Protein AF-R7Q0N9-F1 (afdb_monomer_lite)

Structure (mmCIF, N/CA/C/O backbone):
data_AF-R7Q0N9-F1
#
_entry.id   AF-R7Q0N9-F1
#
loop_
_atom_site.group_PDB
_atom_site.id
_atom_site.type_symbol
_atom_site.label_atom_id
_atom_site.label_alt_id
_atom_site.label_comp_id
_atom_site.label_asym_id
_atom_site.label_entity_id
_atom_site.label_seq_id
_atom_site.pdbx_PDB_ins_code
_atom_site.Cartn_x
_atom_site.Cartn_y
_atom_site.Cartn_z
_atom_site.occupancy
_atom_site.B_iso_or_equiv
_atom_site.auth_seq_id
_atom_site.auth_comp_id
_atom_site.auth_asym_id
_atom_site.auth_atom_id
_atom_site.pdbx_PDB_model_num
ATOM 1 N N . MET A 1 1 ? 8.489 -12.409 5.528 1.00 50.69 1 MET A N 1
ATOM 2 C CA . MET A 1 1 ? 8.013 -11.035 5.274 1.00 50.69 1 MET A CA 1
ATOM 3 C C . MET A 1 1 ? 7.414 -11.048 3.880 1.00 50.69 1 MET A C 1
ATOM 5 O O . MET A 1 1 ? 8.158 -11.329 2.951 1.00 50.69 1 MET A O 1
ATOM 9 N N . TYR A 1 2 ? 6.093 -10.898 3.749 1.00 60.66 2 TYR A N 1
ATOM 10 C CA . TYR A 1 2 ? 5.409 -11.003 2.454 1.00 60.66 2 TYR A CA 1
ATOM 11 C C . TYR A 1 2 ? 5.869 -9.900 1.492 1.00 60.66 2 TYR A C 1
ATOM 13 O O . TYR A 1 2 ? 6.099 -8.758 1.901 1.00 60.66 2 TYR A O 1
ATOM 21 N N . SER A 1 3 ? 6.001 -10.232 0.210 1.00 77.44 3 SER A N 1
ATOM 22 C CA . SER A 1 3 ? 6.189 -9.236 -0.841 1.00 77.44 3 SER A CA 1
ATOM 23 C C . SER A 1 3 ? 4.900 -8.432 -1.029 1.00 77.44 3 SER A C 1
ATOM 25 O O . SER A 1 3 ? 3.798 -8.954 -0.883 1.00 77.44 3 SER A O 1
ATOM 27 N N . HIS A 1 4 ? 5.015 -7.156 -1.405 1.00 79.44 4 HIS A N 1
ATOM 28 C CA . HIS A 1 4 ? 3.849 -6.279 -1.597 1.00 79.44 4 HIS A CA 1
ATOM 29 C C . HIS A 1 4 ? 2.890 -6.829 -2.674 1.00 79.44 4 HIS A C 1
ATOM 31 O O . HIS A 1 4 ? 1.681 -6.648 -2.582 1.00 79.44 4 HIS A O 1
ATOM 37 N N . TYR A 1 5 ? 3.423 -7.562 -3.657 1.00 84.19 5 TYR A N 1
ATOM 38 C CA . TYR A 1 5 ? 2.634 -8.240 -4.688 1.00 84.19 5 TYR A CA 1
ATOM 39 C C . TYR A 1 5 ? 1.892 -9.480 -4.173 1.00 84.19 5 TYR A C 1
ATOM 41 O O . TYR A 1 5 ? 0.833 -9.809 -4.692 1.00 84.19 5 TYR A O 1
ATOM 49 N N . GLU A 1 6 ? 2.418 -10.169 -3.157 1.00 87.06 6 GLU A N 1
ATOM 50 C CA . GLU A 1 6 ? 1.726 -11.307 -2.537 1.00 87.06 6 GLU A CA 1
ATOM 51 C C . GLU A 1 6 ? 0.523 -10.817 -1.735 1.00 87.06 6 GLU A C 1
ATOM 53 O O . GLU A 1 6 ? -0.556 -11.385 -1.850 1.00 87.06 6 GLU A O 1
ATOM 58 N N . ILE A 1 7 ? 0.687 -9.705 -1.008 1.00 87.12 7 ILE A N 1
ATOM 59 C CA . ILE A 1 7 ? -0.400 -9.055 -0.265 1.00 87.12 7 ILE A CA 1
ATOM 60 C C . ILE A 1 7 ? -1.502 -8.586 -1.222 1.00 87.12 7 ILE A C 1
ATOM 62 O O . ILE A 1 7 ? -2.676 -8.789 -0.944 1.00 87.12 7 ILE A O 1
ATOM 66 N N . ALA A 1 8 ? -1.138 -8.020 -2.377 1.00 88.75 8 ALA A N 1
ATOM 67 C CA . ALA A 1 8 ? -2.099 -7.566 -3.384 1.00 88.75 8 ALA A CA 1
ATOM 68 C C . ALA A 1 8 ? -2.900 -8.702 -4.052 1.00 88.75 8 ALA A C 1
ATOM 70 O O . ALA A 1 8 ? -3.960 -8.439 -4.613 1.00 88.75 8 ALA A O 1
ATOM 71 N N . ASN A 1 9 ? -2.399 -9.942 -4.005 1.00 90.69 9 ASN A N 1
ATOM 72 C CA . ASN A 1 9 ? -3.063 -11.127 -4.557 1.00 90.69 9 ASN A CA 1
ATOM 73 C C . ASN A 1 9 ? -3.920 -11.884 -3.526 1.00 90.69 9 ASN A C 1
ATOM 75 O O . ASN A 1 9 ? -4.502 -12.917 -3.863 1.00 90.69 9 ASN A O 1
ATOM 79 N N . LEU A 1 10 ? -3.986 -11.414 -2.277 1.00 91.00 10 LEU A N 1
ATOM 80 C CA . LEU A 1 10 ? -4.833 -12.026 -1.257 1.00 91.00 10 LEU A CA 1
ATOM 81 C C . LEU A 1 10 ? -6.325 -11.880 -1.604 1.00 91.00 10 LEU A C 1
ATOM 83 O O . LEU A 1 10 ? -6.721 -10.923 -2.277 1.00 91.00 10 LEU A O 1
ATOM 87 N N . PRO A 1 11 ? -7.184 -12.788 -1.110 1.00 92.06 11 PRO A N 1
ATOM 88 C CA . PRO A 1 11 ? -8.626 -12.589 -1.139 1.00 92.06 11 PRO A CA 1
ATOM 89 C C . PRO A 1 11 ? -9.010 -11.256 -0.486 1.00 92.06 11 PRO A C 1
ATOM 91 O O . PRO A 1 11 ? -8.418 -10.845 0.511 1.00 92.06 11 PRO A O 1
ATOM 94 N N . ASN A 1 12 ? -10.055 -10.602 -1.003 1.00 89.19 12 ASN A N 1
ATOM 95 C CA . ASN A 1 12 ? -10.519 -9.314 -0.471 1.00 89.19 12 ASN A CA 1
ATOM 96 C C . ASN A 1 12 ? -10.861 -9.360 1.031 1.00 89.19 12 ASN A C 1
ATOM 98 O O . ASN A 1 12 ? -10.745 -8.337 1.700 1.00 89.19 12 ASN A O 1
ATOM 102 N N . SER A 1 13 ? -11.290 -10.515 1.558 1.00 90.69 13 SER A N 1
ATOM 103 C CA . SER A 1 13 ? -11.515 -10.725 2.995 1.00 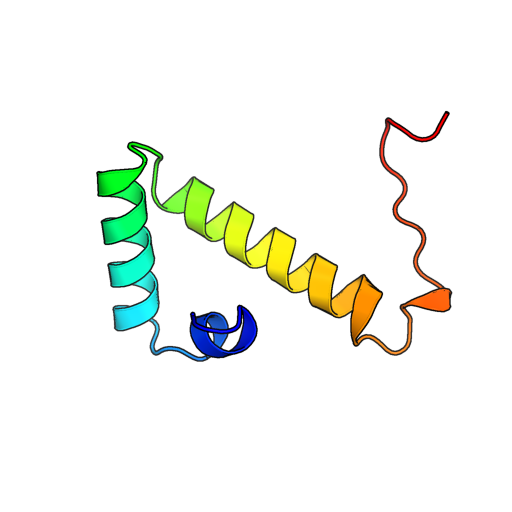90.69 13 SER A CA 1
ATOM 104 C C . SER A 1 13 ? -10.219 -10.585 3.788 1.00 90.69 13 SER A C 1
ATOM 106 O O . SER A 1 13 ? -10.126 -9.750 4.680 1.00 90.69 13 SER A O 1
ATOM 108 N N . ASP A 1 14 ? -9.200 -11.339 3.393 1.00 92.31 14 ASP A N 1
ATOM 109 C CA . ASP A 1 14 ? -7.937 -11.470 4.118 1.00 92.31 14 ASP A CA 1
ATOM 110 C C . ASP A 1 14 ? -7.133 -10.169 4.038 1.00 92.31 14 ASP A C 1
ATOM 112 O O . ASP A 1 14 ? -6.510 -9.732 5.004 1.00 92.31 14 ASP A O 1
ATOM 116 N N . LEU A 1 15 ? -7.199 -9.508 2.881 1.00 91.44 15 LEU A N 1
ATOM 117 C CA . LEU A 1 15 ? -6.582 -8.210 2.641 1.00 91.44 15 LEU A CA 1
ATOM 118 C C . LEU A 1 15 ? -7.230 -7.124 3.520 1.00 91.44 15 LEU A C 1
ATOM 120 O O . LEU A 1 15 ? -6.537 -6.288 4.103 1.00 91.44 15 LEU A O 1
ATOM 124 N N . ARG A 1 16 ? -8.558 -7.166 3.681 1.00 91.69 16 ARG A N 1
ATOM 125 C CA . ARG A 1 16 ? -9.296 -6.240 4.550 1.00 91.69 16 ARG A CA 1
ATOM 126 C C . ARG A 1 16 ? -9.012 -6.495 6.028 1.00 91.69 16 ARG A C 1
ATOM 128 O O . ARG A 1 16 ? -8.816 -5.531 6.766 1.00 91.69 16 ARG A O 1
ATOM 135 N N . ASP A 1 17 ? -8.942 -7.755 6.443 1.00 94.12 17 ASP A N 1
ATOM 136 C CA . ASP A 1 17 ? -8.590 -8.129 7.816 1.00 94.12 17 ASP A CA 1
ATOM 137 C C . ASP A 1 17 ? -7.168 -7.682 8.165 1.00 94.12 17 ASP A C 1
ATOM 139 O O . ASP A 1 17 ? -6.941 -7.115 9.234 1.00 94.12 17 ASP A O 1
ATOM 143 N N . LEU A 1 18 ? -6.228 -7.818 7.225 1.00 93.12 18 LEU A N 1
ATOM 144 C CA . LEU A 1 18 ? -4.872 -7.297 7.373 1.00 93.12 18 LEU A CA 1
ATOM 145 C C . LEU A 1 18 ? -4.868 -5.772 7.572 1.00 93.12 18 LEU A C 1
ATOM 147 O O . LEU A 1 18 ? -4.207 -5.273 8.482 1.00 93.12 18 LEU A O 1
ATOM 151 N N . PHE A 1 19 ? -5.623 -5.015 6.769 1.00 93.31 19 PHE A N 1
ATOM 152 C CA . PHE A 1 19 ? -5.718 -3.562 6.946 1.00 93.31 19 PHE A CA 1
ATOM 153 C C . PHE A 1 19 ? -6.378 -3.161 8.263 1.00 93.31 19 PHE A C 1
ATOM 155 O O . PHE A 1 19 ? -5.960 -2.174 8.866 1.00 93.31 19 PHE A O 1
ATOM 162 N N . LEU A 1 20 ? -7.373 -3.912 8.736 1.00 93.44 20 LEU A N 1
ATOM 163 C CA . LEU A 1 20 ? -7.995 -3.681 10.041 1.00 93.44 20 LEU A CA 1
ATOM 164 C C . LEU A 1 20 ? -7.025 -3.974 11.190 1.00 93.44 20 LEU A C 1
ATOM 166 O O . LEU A 1 20 ? -6.951 -3.193 12.138 1.00 93.44 20 LEU A O 1
ATOM 170 N N . GLN A 1 21 ? -6.240 -5.046 11.089 1.00 94.19 21 GLN A N 1
ATOM 171 C CA . GLN A 1 21 ? -5.215 -5.380 12.074 1.00 94.19 21 GLN A CA 1
ATOM 172 C C . GLN A 1 21 ? -4.150 -4.277 12.154 1.00 94.19 21 GLN A C 1
ATOM 174 O O . GLN A 1 21 ? -3.872 -3.766 13.238 1.00 94.19 21 GLN A O 1
ATOM 179 N N . VAL A 1 2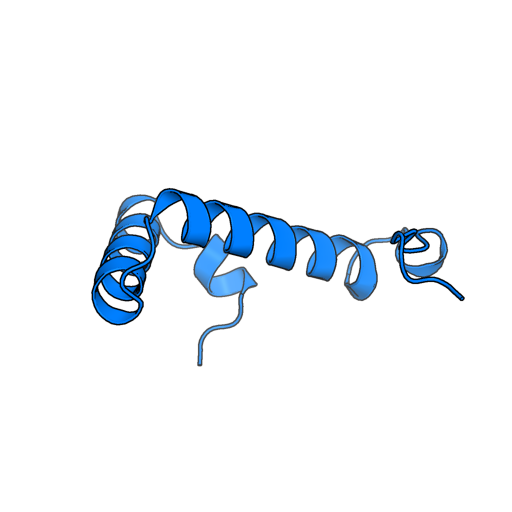2 ? -3.616 -3.849 11.005 1.00 91.94 22 VAL A N 1
ATOM 180 C CA . VAL A 1 22 ? -2.624 -2.762 10.936 1.00 91.94 22 VAL A CA 1
ATOM 181 C C . VAL A 1 22 ? -3.227 -1.438 11.407 1.00 91.94 22 VAL A C 1
ATOM 183 O O . VAL A 1 22 ? -2.568 -0.671 12.103 1.00 91.94 22 VAL A O 1
ATOM 186 N N . SER A 1 23 ? -4.492 -1.171 11.081 1.00 93.62 23 SER A N 1
ATOM 187 C CA . SER A 1 23 ? -5.226 0.001 11.565 1.00 93.62 23 SER A CA 1
ATOM 188 C C . SER A 1 23 ? -5.303 0.038 13.085 1.00 93.62 23 SER A C 1
ATOM 190 O O . SER A 1 23 ? -5.044 1.086 13.678 1.00 93.62 23 SER A O 1
ATOM 192 N N . SER A 1 24 ? -5.597 -1.103 13.711 1.00 93.56 24 SER A N 1
ATOM 193 C CA . SER A 1 24 ? -5.650 -1.226 15.166 1.00 93.56 24 SER A CA 1
ATOM 194 C C . SER A 1 24 ? -4.280 -1.051 15.819 1.00 93.56 24 SER A C 1
ATOM 196 O O . SER A 1 24 ? -4.198 -0.470 16.897 1.00 93.56 24 SER A O 1
ATOM 198 N N . GLU A 1 25 ? -3.216 -1.560 15.200 1.00 95.12 25 GLU A N 1
ATOM 199 C CA . GLU A 1 25 ? -1.856 -1.489 15.747 1.00 95.12 25 GLU A CA 1
ATOM 200 C C . GLU A 1 25 ? -1.249 -0.086 15.599 1.00 95.12 25 GLU A C 1
ATOM 202 O O . GLU A 1 25 ? -0.627 0.435 16.522 1.00 95.12 25 GLU A O 1
ATOM 207 N N . MET A 1 26 ? -1.484 0.558 14.454 1.00 91.50 26 MET A N 1
ATOM 208 C CA . MET A 1 26 ? -0.9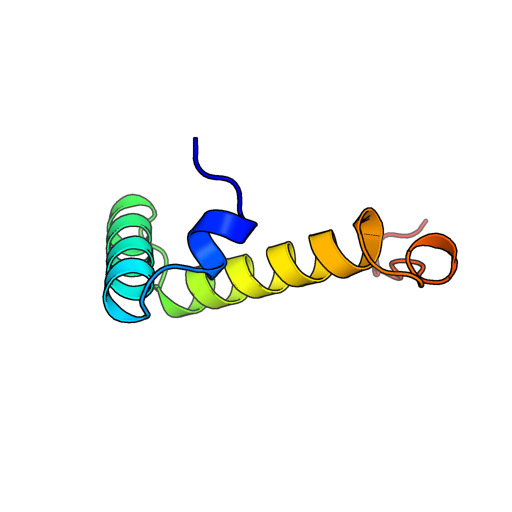24 1.871 14.117 1.00 91.50 26 MET A CA 1
ATOM 209 C C . MET A 1 26 ? -1.827 3.036 14.543 1.00 91.50 26 MET A C 1
ATOM 211 O O . MET A 1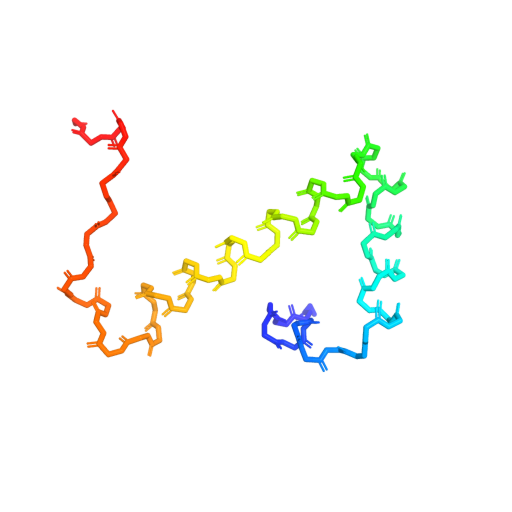 26 ? -1.411 4.190 14.468 1.00 91.50 26 MET A O 1
ATOM 215 N N . ASN A 1 27 ? -3.063 2.751 14.970 1.00 93.31 27 ASN A N 1
ATOM 216 C CA . ASN A 1 27 ? -4.110 3.731 15.272 1.00 93.31 27 ASN A CA 1
ATOM 217 C C . ASN A 1 27 ? -4.374 4.714 14.108 1.00 93.31 27 ASN A C 1
ATOM 219 O O . ASN A 1 27 ? -4.571 5.915 14.300 1.00 93.31 27 ASN A O 1
ATOM 223 N N . ILE A 1 28 ? -4.345 4.198 12.876 1.00 93.62 28 ILE A N 1
ATOM 224 C CA . ILE A 1 28 ? -4.586 4.947 11.633 1.00 93.62 28 ILE A CA 1
ATOM 225 C C . ILE A 1 28 ? -5.860 4.399 10.989 1.00 93.62 28 ILE A C 1
ATOM 227 O O . ILE A 1 28 ? -6.039 3.183 10.989 1.00 93.62 28 ILE A O 1
ATOM 231 N N . PRO A 1 29 ? -6.737 5.229 10.392 1.00 93.00 29 PRO A N 1
ATOM 232 C CA . PRO A 1 29 ? -7.919 4.728 9.700 1.00 93.00 29 PRO A CA 1
ATOM 233 C C . PRO A 1 29 ? -7.557 3.718 8.596 1.00 93.00 29 PRO A C 1
ATOM 235 O O . PRO A 1 29 ? -6.646 3.982 7.804 1.00 93.00 29 PRO A O 1
ATOM 238 N N . PRO A 1 30 ? -8.293 2.600 8.468 1.00 89.88 30 PRO A N 1
ATOM 239 C CA . PRO A 1 30 ? -7.963 1.543 7.510 1.00 89.88 30 PRO A CA 1
ATOM 240 C C . PRO A 1 30 ? -8.002 2.039 6.058 1.00 89.88 30 PRO A C 1
ATOM 242 O O . PRO A 1 30 ? -7.214 1.592 5.232 1.00 89.88 30 PRO A O 1
ATOM 245 N N . SER A 1 31 ? -8.837 3.039 5.759 1.00 91.31 31 SER A N 1
ATOM 246 C CA . SER A 1 31 ? -8.899 3.687 4.444 1.00 91.31 31 SER A CA 1
ATOM 247 C C . SER A 1 31 ? -7.615 4.434 4.065 1.00 91.31 31 SER A C 1
ATOM 249 O O . SER A 1 31 ? -7.272 4.504 2.885 1.00 91.31 31 SER A O 1
ATOM 251 N N . LEU A 1 32 ? -6.886 4.994 5.039 1.00 92.12 32 LEU A N 1
ATOM 252 C CA . LEU A 1 32 ? -5.594 5.633 4.779 1.00 92.12 32 LEU A CA 1
ATOM 253 C C . LEU A 1 32 ? -4.518 4.589 4.488 1.00 92.12 32 LEU A C 1
ATOM 255 O O . LEU A 1 32 ? -3.723 4.799 3.574 1.00 92.12 32 LEU A O 1
ATOM 259 N N . ILE A 1 33 ? -4.521 3.485 5.237 1.00 92.31 33 ILE A N 1
ATOM 260 C CA . ILE A 1 33 ? -3.582 2.371 5.058 1.00 92.31 33 ILE A CA 1
ATOM 261 C C . ILE A 1 33 ? -3.787 1.728 3.687 1.00 92.31 33 ILE A C 1
ATOM 263 O O . ILE A 1 33 ? -2.827 1.567 2.941 1.00 92.31 33 ILE A O 1
ATOM 267 N N . GLU A 1 34 ? -5.036 1.442 3.317 1.00 92.12 34 GLU A N 1
ATOM 268 C CA . GLU A 1 34 ? -5.382 0.895 2.005 1.00 92.12 34 GLU A CA 1
ATOM 269 C C . GLU A 1 34 ? -4.919 1.819 0.872 1.00 92.12 34 GLU A C 1
ATOM 271 O O . GLU A 1 34 ? -4.255 1.383 -0.070 1.00 92.12 34 GLU A O 1
ATOM 276 N N . LYS A 1 35 ? -5.212 3.120 0.983 1.00 92.81 35 LYS A N 1
ATOM 277 C CA . LYS A 1 35 ? -4.761 4.115 0.005 1.00 92.81 35 LYS A CA 1
ATOM 278 C C . LYS A 1 35 ? -3.238 4.108 -0.134 1.00 92.81 35 LYS A C 1
ATOM 280 O O . LYS A 1 35 ? -2.728 4.131 -1.251 1.00 92.81 35 LYS A O 1
ATOM 285 N N . ASP A 1 36 ? -2.514 4.140 0.981 1.00 92.12 36 ASP A N 1
ATOM 286 C CA . ASP A 1 36 ? -1.050 4.193 0.982 1.00 92.12 36 ASP A CA 1
ATOM 287 C C . ASP A 1 36 ? -0.424 2.914 0.404 1.00 92.12 36 ASP A C 1
ATOM 289 O O . ASP A 1 36 ? 0.493 2.972 -0.421 1.00 92.12 36 ASP A O 1
ATOM 293 N N . PHE A 1 37 ? -1.003 1.760 0.737 1.00 93.12 37 PHE A N 1
ATOM 294 C CA . PHE A 1 37 ? -0.618 0.467 0.186 1.00 93.12 37 PHE A CA 1
ATOM 295 C C . PHE A 1 37 ? -0.748 0.436 -1.342 1.00 93.12 37 PHE A C 1
ATOM 297 O O . PHE A 1 37 ? 0.219 0.134 -2.040 1.00 93.12 37 PHE A O 1
ATOM 304 N N . TRP A 1 38 ? -1.907 0.808 -1.891 1.00 93.31 38 TRP A N 1
ATOM 305 C CA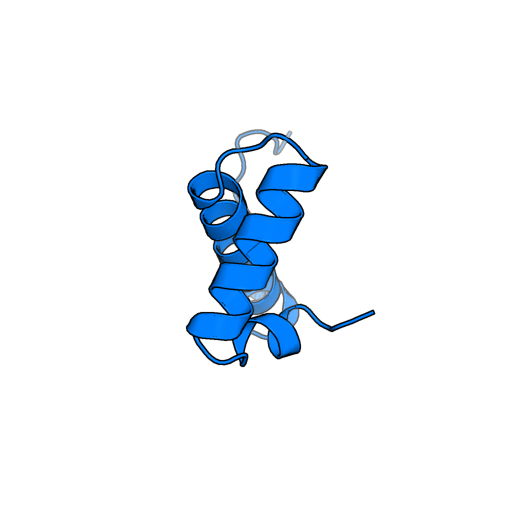 . TRP A 1 38 ? -2.108 0.772 -3.342 1.00 93.31 38 TRP A CA 1
ATOM 306 C C . TRP A 1 38 ? -1.248 1.797 -4.084 1.00 93.31 38 TRP A C 1
ATOM 308 O O . TRP A 1 38 ? -0.714 1.489 -5.150 1.00 93.31 38 TRP A O 1
ATOM 318 N N . VAL A 1 39 ? -1.068 2.999 -3.526 1.00 92.81 39 VAL A N 1
ATOM 319 C CA . VAL A 1 39 ? -0.202 4.026 -4.126 1.00 92.81 39 VAL A CA 1
ATOM 320 C C . VAL A 1 39 ? 1.247 3.549 -4.168 1.00 92.81 39 VAL A C 1
ATOM 322 O O . VAL A 1 39 ? 1.877 3.606 -5.224 1.00 92.81 39 VAL A O 1
ATOM 325 N N . SER A 1 40 ? 1.775 3.044 -3.052 1.00 90.62 40 SER A N 1
ATOM 326 C CA . SER A 1 40 ? 3.153 2.550 -2.989 1.00 90.62 40 SER A CA 1
ATOM 327 C C . SER A 1 40 ? 3.375 1.340 -3.903 1.00 90.62 40 SER A C 1
ATOM 329 O O . SER A 1 40 ? 4.385 1.290 -4.609 1.00 90.62 40 SER A O 1
ATOM 331 N N . LEU A 1 41 ? 2.410 0.416 -3.984 1.00 91.25 41 LEU A N 1
ATOM 332 C CA . LEU A 1 41 ? 2.448 -0.723 -4.904 1.00 91.25 41 LEU A CA 1
ATOM 333 C C . LEU A 1 41 ? 2.465 -0.275 -6.373 1.00 91.25 41 LEU A C 1
ATOM 335 O O . LEU A 1 41 ? 3.291 -0.745 -7.156 1.00 91.25 41 LEU A O 1
ATOM 339 N N . MET A 1 42 ? 1.591 0.662 -6.746 1.00 90.44 42 MET A N 1
ATOM 340 C CA . MET A 1 42 ? 1.527 1.200 -8.107 1.00 90.44 42 MET A CA 1
ATOM 341 C C . MET A 1 42 ? 2.812 1.926 -8.493 1.00 90.44 42 MET A C 1
ATOM 343 O O . MET A 1 42 ? 3.324 1.724 -9.593 1.00 90.44 42 MET A O 1
ATOM 347 N N . LEU A 1 43 ? 3.370 2.739 -7.594 1.00 89.38 43 LEU A N 1
ATOM 348 C CA . LEU A 1 43 ? 4.650 3.404 -7.828 1.00 89.38 43 LEU A CA 1
ATOM 349 C C . LEU A 1 43 ? 5.774 2.380 -7.993 1.00 89.38 43 LEU A C 1
ATOM 351 O O . LEU A 1 43 ? 6.563 2.482 -8.932 1.00 89.38 43 LEU A O 1
ATOM 355 N N . LYS A 1 44 ? 5.816 1.352 -7.142 1.00 88.44 44 LYS A N 1
ATOM 356 C CA . LYS A 1 44 ? 6.799 0.275 -7.267 1.00 88.44 44 LYS A CA 1
ATOM 357 C C . LYS A 1 44 ? 6.722 -0.383 -8.642 1.00 88.44 44 LYS A C 1
ATOM 359 O O . LYS A 1 44 ? 7.754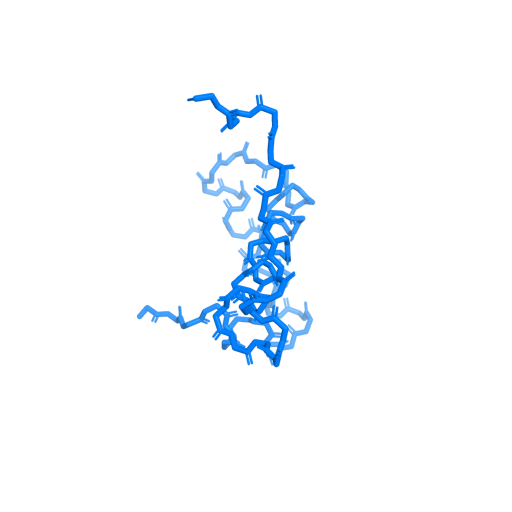 -0.495 -9.303 1.00 88.44 44 LYS A O 1
ATOM 364 N N . TYR A 1 45 ? 5.522 -0.733 -9.099 1.00 89.00 45 TYR A N 1
ATOM 365 C CA . TYR A 1 45 ? 5.314 -1.292 -10.432 1.00 89.00 45 TYR A CA 1
ATOM 366 C C . TYR A 1 45 ? 5.767 -0.326 -11.537 1.00 89.00 45 TYR A C 1
ATOM 368 O O . TYR A 1 45 ? 6.562 -0.696 -12.400 1.00 89.00 45 TYR A O 1
ATOM 376 N N . LEU A 1 46 ? 5.325 0.934 -11.491 1.00 87.62 46 LEU A N 1
ATOM 377 C CA . LEU A 1 46 ? 5.618 1.944 -12.512 1.00 87.62 46 LEU A CA 1
ATOM 378 C C . LEU A 1 46 ? 7.114 2.248 -12.664 1.00 87.62 46 LEU A C 1
ATOM 380 O O . LEU A 1 46 ? 7.571 2.475 -13.783 1.00 87.62 46 LEU A O 1
ATOM 384 N N . TYR A 1 47 ? 7.873 2.240 -11.568 1.00 84.12 47 TYR A N 1
ATOM 385 C CA . TYR A 1 47 ? 9.294 2.596 -11.579 1.00 84.12 47 TYR A CA 1
ATOM 386 C C . TYR A 1 47 ? 10.248 1.392 -11.583 1.00 84.12 47 TYR A C 1
ATOM 388 O O . TYR A 1 47 ? 11.415 1.561 -11.930 1.00 84.12 47 TYR A O 1
ATOM 396 N N . SER A 1 48 ? 9.781 0.182 -11.255 1.00 83.81 48 SER A N 1
ATOM 397 C CA . SER A 1 48 ? 10.636 -1.022 -11.203 1.00 83.81 48 SER A CA 1
ATOM 398 C C . SER A 1 48 ? 10.368 -1.983 -12.362 1.00 83.81 48 SER A C 1
ATOM 400 O O . SER A 1 48 ? 11.295 -2.371 -13.084 1.00 83.81 48 SER A O 1
ATOM 402 N N . ASP A 1 49 ? 9.093 -2.319 -12.574 1.00 82.19 49 ASP A N 1
ATOM 403 C CA . ASP A 1 49 ? 8.680 -3.477 -13.381 1.00 82.19 49 ASP A CA 1
ATOM 404 C C . ASP A 1 49 ? 7.996 -3.076 -14.700 1.00 82.19 49 ASP A C 1
ATOM 406 O O . ASP A 1 49 ? 7.902 -3.869 -15.635 1.00 82.19 49 ASP A O 1
ATOM 410 N N . SER A 1 50 ? 7.560 -1.822 -14.813 1.00 83.88 50 SER A N 1
ATOM 411 C CA . SER A 1 50 ? 6.876 -1.290 -15.990 1.00 83.88 50 SER A CA 1
ATOM 412 C C . SER A 1 50 ? 7.805 -1.115 -17.207 1.00 83.88 50 SER A C 1
ATOM 414 O O . SER A 1 50 ? 8.941 -0.643 -17.067 1.00 83.88 50 SER A O 1
ATOM 416 N N . PRO A 1 51 ? 7.309 -1.345 -18.442 1.00 83.25 51 PRO A N 1
ATOM 417 C CA . PRO A 1 51 ? 8.025 -1.036 -19.690 1.00 83.25 51 PRO A CA 1
ATOM 418 C C . PRO A 1 51 ? 8.364 0.454 -19.873 1.00 83.25 51 PRO A C 1
ATOM 420 O O . PRO A 1 51 ? 9.137 0.833 -20.761 1.00 83.25 51 PRO A O 1
ATOM 423 N N . TRP A 1 52 ? 7.745 1.324 -19.074 1.00 79.38 52 TRP A N 1
ATOM 424 C CA . TRP A 1 52 ? 7.964 2.768 -19.093 1.00 79.38 52 TRP A CA 1
ATOM 425 C C . TRP A 1 52 ? 8.836 3.259 -17.944 1.00 79.38 52 TRP A C 1
ATOM 427 O O . TRP A 1 52 ? 9.027 4.463 -17.836 1.00 79.38 52 TRP A O 1
ATOM 437 N N . LYS A 1 53 ? 9.428 2.373 -17.136 1.00 79.25 53 LYS A N 1
ATOM 438 C CA . LYS A 1 53 ? 10.249 2.761 -15.979 1.00 79.25 53 LYS A CA 1
ATOM 439 C C . LYS A 1 53 ? 11.349 3.783 -16.286 1.00 79.25 53 LYS A C 1
ATOM 441 O O . LYS A 1 53 ? 11.597 4.678 -15.494 1.00 79.25 53 LYS A O 1
ATOM 446 N N . HIS A 1 54 ? 11.957 3.708 -17.473 1.00 76.56 54 HIS A N 1
ATOM 447 C CA . HIS A 1 54 ? 12.991 4.653 -17.926 1.00 76.56 54 HIS A CA 1
ATOM 448 C C . HIS A 1 54 ? 12.435 5.921 -18.596 1.00 76.56 54 HIS A C 1
ATOM 450 O O . HIS A 1 54 ? 13.187 6.830 -18.927 1.00 76.56 54 HIS A O 1
ATOM 456 N N . ARG A 1 55 ? 11.124 5.965 -18.842 1.00 81.12 55 ARG A N 1
ATOM 457 C CA . ARG A 1 55 ? 10.398 7.081 -19.468 1.00 81.12 55 ARG A CA 1
ATOM 458 C C . ARG A 1 55 ? 9.537 7.856 -18.470 1.00 81.12 55 ARG A C 1
ATOM 460 O O . ARG A 1 55 ? 9.034 8.923 -18.807 1.00 81.12 55 ARG A O 1
ATOM 467 N N . LEU A 1 56 ? 9.368 7.329 -17.261 1.00 79.00 56 LEU A N 1
ATOM 468 C CA . LEU A 1 56 ? 8.656 7.970 -16.169 1.00 79.00 56 LEU A CA 1
ATOM 469 C C . LEU A 1 56 ? 9.674 8.657 -15.260 1.00 79.00 56 LEU A C 1
ATOM 471 O O . LEU A 1 56 ? 10.566 8.022 -14.710 1.00 79.00 56 LEU A O 1
ATOM 475 N N . LEU A 1 57 ? 9.521 9.966 -15.088 1.00 76.38 57 LEU A N 1
ATOM 476 C CA . LEU A 1 57 ? 10.233 10.746 -14.080 1.00 76.38 57 LEU A CA 1
ATOM 477 C C . LEU A 1 57 ? 9.233 11.124 -12.995 1.00 76.38 57 LEU A C 1
ATOM 479 O O . LEU A 1 57 ? 8.151 11.631 -13.293 1.00 76.38 57 LEU A O 1
ATOM 483 N N . PHE A 1 58 ? 9.573 10.848 -11.739 1.00 70.56 58 PHE A N 1
ATOM 484 C CA . PHE A 1 58 ? 8.754 11.269 -10.609 1.00 70.56 58 PHE A CA 1
ATOM 485 C C . PHE A 1 58 ? 8.924 12.777 -10.419 1.00 70.56 58 PHE A C 1
ATOM 487 O O . PHE A 1 58 ? 9.929 13.233 -9.883 1.00 70.56 58 PHE A O 1
ATOM 494 N N . LYS A 1 59 ? 7.965 13.572 -10.903 1.00 71.31 59 LYS A N 1
ATOM 495 C CA . LYS A 1 59 ? 7.927 15.012 -10.621 1.00 71.31 59 LYS A CA 1
ATOM 496 C C . LYS A 1 59 ? 7.197 15.252 -9.301 1.00 71.31 59 LYS A C 1
ATOM 498 O O . LYS A 1 59 ? 5.980 15.412 -9.286 1.00 71.31 59 LYS A O 1
ATOM 503 N N . GLY A 1 60 ? 7.948 15.262 -8.203 1.00 68.19 60 GLY A N 1
ATOM 504 C CA . GLY A 1 60 ? 7.497 15.807 -6.921 1.00 68.19 60 GLY A CA 1
ATOM 505 C C . GLY A 1 60 ? 7.819 17.301 -6.806 1.00 68.19 60 GLY A C 1
ATOM 506 O O . GLY A 1 60 ? 8.692 17.810 -7.505 1.00 68.19 60 GLY A O 1
ATOM 507 N N . SER A 1 61 ? 7.147 18.008 -5.895 1.00 54.09 61 SER A N 1
ATOM 508 C CA . SER A 1 61 ? 7.463 19.396 -5.511 1.00 54.09 61 SER A CA 1
ATOM 509 C C . SER A 1 61 ? 8.844 19.558 -4.848 1.00 54.09 61 SER A C 1
ATOM 511 O O . SER A 1 61 ? 9.317 20.675 -4.683 1.00 54.09 61 SER A O 1
ATOM 513 N N . THR A 1 62 ? 9.520 18.459 -4.518 1.00 55.12 62 THR A N 1
ATOM 514 C CA . THR A 1 62 ? 10.890 18.389 -3.990 1.00 55.12 62 THR A CA 1
ATOM 515 C C . THR A 1 62 ? 11.844 17.811 -5.038 1.00 55.12 62 THR A C 1
ATOM 517 O O . THR A 1 62 ? 12.425 16.741 -4.882 1.00 55.12 62 THR A O 1
ATOM 520 N N . SER A 1 63 ? 11.974 18.511 -6.160 1.00 46.06 63 SER A N 1
ATOM 521 C CA . SER A 1 63 ? 13.091 18.348 -7.093 1.00 46.06 63 SER A CA 1
ATOM 522 C C . SER A 1 63 ? 13.786 19.698 -7.221 1.00 46.06 63 SER A C 1
ATOM 524 O O . SER A 1 63 ? 13.502 20.466 -8.137 1.00 46.06 63 SER A O 1
ATOM 526 N N . THR A 1 64 ? 14.651 19.988 -6.254 1.00 39.91 64 THR A N 1
ATOM 527 C CA . THR A 1 64 ? 15.683 21.031 -6.310 1.00 39.91 64 THR A CA 1
ATOM 528 C C . THR A 1 64 ? 16.974 20.429 -5.811 1.00 39.91 64 THR A C 1
ATOM 530 O O . THR A 1 64 ? 16.898 19.777 -4.744 1.00 39.91 64 THR A O 1
#

Secondary structure (DSSP, 8-state):
---HHHHHTS-HHHHHHHHHHHHHHHT--HHHHHHHHHHHHHHHIIIIISTTTTT-----S---

Sequence (64 aa):
MYSHYEIANLPNSDLRDLFLQVSSEMNIPPSLIEKDFWVSLMLKYLYSDSPWKHRLLFKGSTST

Foldseek 3Di:
DDDLVVLVPDDPVVNQVVLVVVCVVVVHPSVVVVVVSVVVVVVCCCCPPDPCNVVDDDDDPPDD

Radius of gyration: 14.38 Å; chains: 1; bounding box: 27×34×35 Å

pLDDT: mean 84.39, std 12.57, range [39.91, 95.12]